Protein AF-A0A844HMM3-F1 (afdb_monomer_lite)

Structure (mmCIF, N/CA/C/O backbone):
data_AF-A0A844HMM3-F1
#
_entry.id   AF-A0A844HMM3-F1
#
loop_
_atom_site.group_PDB
_atom_site.id
_atom_site.type_symbol
_atom_site.label_atom_id
_atom_site.label_alt_id
_atom_site.label_comp_id
_atom_site.label_asym_id
_atom_site.label_entity_id
_atom_site.label_seq_id
_atom_site.pdbx_PDB_ins_code
_atom_site.Cartn_x
_atom_site.Cartn_y
_atom_site.Cartn_z
_atom_site.occupancy
_atom_site.B_iso_or_equiv
_atom_site.auth_seq_id
_atom_site.auth_comp_id
_atom_site.auth_asym_id
_atom_site.auth_atom_id
_atom_site.pdbx_PDB_model_num
ATOM 1 N N . MET A 1 1 ? 34.863 -25.321 -6.365 1.00 40.41 1 MET A N 1
ATOM 2 C CA . MET A 1 1 ? 33.672 -24.917 -5.591 1.00 40.41 1 MET A CA 1
ATOM 3 C C . MET A 1 1 ? 32.630 -26.007 -5.771 1.00 40.41 1 MET A C 1
ATOM 5 O O . MET A 1 1 ? 32.017 -26.092 -6.824 1.00 40.41 1 MET A O 1
ATOM 9 N N . GLN A 1 2 ? 32.571 -26.933 -4.819 1.00 36.78 2 GLN A N 1
ATOM 10 C CA . GLN A 1 2 ? 31.777 -28.158 -4.894 1.00 36.78 2 GLN A CA 1
ATOM 11 C C . GLN A 1 2 ? 30.411 -27.851 -4.278 1.00 36.78 2 GLN A C 1
ATOM 13 O O . GLN A 1 2 ? 30.316 -27.673 -3.069 1.00 36.78 2 GLN A O 1
ATOM 18 N N . MET A 1 3 ? 29.389 -27.660 -5.117 1.00 38.25 3 MET A N 1
ATOM 19 C CA . MET A 1 3 ? 28.044 -27.325 -4.649 1.00 38.25 3 MET A CA 1
ATOM 20 C C . MET A 1 3 ? 27.287 -28.623 -4.358 1.00 38.25 3 MET A C 1
ATOM 22 O O . MET A 1 3 ? 27.077 -29.455 -5.238 1.00 38.25 3 MET A O 1
ATOM 26 N N . GLN A 1 4 ? 26.971 -28.805 -3.082 1.00 40.12 4 GLN A N 1
ATOM 27 C CA . GLN A 1 4 ? 26.364 -29.981 -2.475 1.00 40.12 4 GLN A CA 1
ATOM 28 C C . GLN A 1 4 ? 24.931 -30.166 -3.011 1.00 40.12 4 GLN A C 1
ATOM 30 O O . GLN A 1 4 ? 24.068 -29.318 -2.797 1.00 40.12 4 GLN A O 1
ATOM 35 N N . MET A 1 5 ? 24.686 -31.263 -3.740 1.00 40.59 5 MET A N 1
ATOM 36 C CA . MET A 1 5 ? 23.369 -31.680 -4.251 1.00 40.59 5 MET A CA 1
ATOM 37 C C . MET A 1 5 ? 22.490 -32.264 -3.132 1.00 40.59 5 MET A C 1
ATOM 39 O O . MET A 1 5 ? 22.051 -33.410 -3.203 1.00 40.59 5 MET A O 1
ATOM 43 N N . GLU A 1 6 ? 22.241 -31.506 -2.070 1.00 40.91 6 GLU A N 1
ATOM 44 C CA . GLU A 1 6 ? 21.389 -31.961 -0.972 1.00 40.91 6 GLU A CA 1
ATOM 45 C C . GLU A 1 6 ? 20.011 -31.299 -1.047 1.00 40.91 6 GLU A C 1
ATOM 47 O O . GLU A 1 6 ? 19.822 -30.152 -0.655 1.00 40.91 6 GLU A O 1
ATOM 52 N N . SER A 1 7 ? 19.066 -32.083 -1.584 1.00 43.91 7 SER A N 1
ATOM 53 C CA . SER A 1 7 ? 17.597 -32.008 -1.457 1.00 43.91 7 SER A CA 1
ATOM 54 C C . SER A 1 7 ? 16.872 -32.087 -2.808 1.00 43.91 7 SER A C 1
ATOM 56 O O . SER A 1 7 ? 16.089 -31.222 -3.194 1.00 43.91 7 SER A O 1
ATOM 58 N N . LEU A 1 8 ? 17.111 -33.180 -3.536 1.00 46.88 8 LEU A N 1
ATOM 59 C CA . LEU A 1 8 ? 16.129 -33.730 -4.471 1.00 46.88 8 LEU A CA 1
ATOM 60 C C . LEU A 1 8 ? 15.460 -34.904 -3.757 1.00 46.88 8 LEU A C 1
ATOM 62 O O . LEU A 1 8 ? 15.850 -36.062 -3.895 1.00 46.88 8 LEU A O 1
ATOM 66 N N . GLY A 1 9 ? 14.516 -34.570 -2.882 1.00 40.72 9 GLY A N 1
ATOM 67 C CA . GLY A 1 9 ? 13.758 -35.551 -2.121 1.00 40.72 9 GLY A CA 1
ATOM 68 C C . GLY A 1 9 ? 12.951 -36.480 -3.032 1.00 40.72 9 GLY A C 1
ATOM 69 O O . GLY A 1 9 ? 12.004 -36.050 -3.677 1.00 40.72 9 GLY A O 1
ATOM 70 N N . SER A 1 10 ? 13.319 -37.763 -3.006 1.00 56.56 10 SER A N 1
ATOM 71 C CA . SER A 1 10 ? 12.416 -38.920 -2.916 1.00 56.56 10 SER A CA 1
ATOM 72 C C . SER A 1 10 ? 11.238 -39.005 -3.908 1.00 56.56 10 SER A C 1
ATOM 74 O O . SER A 1 10 ? 10.095 -38.725 -3.552 1.00 56.56 10 SER A O 1
ATOM 76 N N . ALA A 1 11 ? 11.489 -39.579 -5.085 1.00 41.25 11 ALA A N 1
ATOM 77 C CA . ALA A 1 11 ? 10.652 -40.622 -5.699 1.00 41.25 11 ALA A CA 1
ATOM 78 C C . ALA A 1 11 ? 11.438 -41.242 -6.868 1.00 41.25 11 ALA A C 1
ATOM 80 O O . ALA A 1 11 ? 12.219 -40.543 -7.504 1.00 41.25 11 ALA A O 1
ATOM 81 N N . GLY A 1 12 ? 11.276 -42.544 -7.126 1.00 46.78 12 GLY A N 1
ATOM 82 C CA . GLY A 1 12 ? 12.049 -43.340 -8.096 1.00 46.78 12 GLY A CA 1
ATOM 83 C C . GLY A 1 12 ? 11.896 -42.944 -9.573 1.00 46.78 12 GLY A C 1
ATOM 84 O O . GLY A 1 12 ? 11.431 -43.744 -10.380 1.00 46.78 12 GLY A O 1
ATOM 85 N N . GLY A 1 13 ? 12.300 -41.726 -9.928 1.00 53.16 13 GLY A N 1
ATOM 86 C CA . GLY A 1 13 ? 12.485 -41.253 -11.294 1.00 53.16 13 GLY A CA 1
ATOM 87 C C . GLY A 1 13 ? 13.893 -41.580 -11.777 1.00 53.16 13 GLY A C 1
ATOM 88 O O . GLY A 1 13 ? 14.862 -41.482 -11.021 1.00 53.16 13 GLY A O 1
ATOM 89 N N . ARG A 1 14 ? 14.013 -42.008 -13.032 1.00 52.09 14 ARG A N 1
ATOM 90 C CA . ARG A 1 14 ? 15.308 -42.305 -13.640 1.00 52.09 14 ARG A CA 1
ATOM 91 C C . ARG A 1 14 ? 16.190 -41.032 -13.650 1.00 52.09 14 ARG A C 1
ATOM 93 O O . ARG A 1 14 ? 15.651 -39.933 -13.805 1.00 52.09 14 ARG A O 1
ATOM 100 N N . PRO A 1 15 ? 17.519 -41.141 -13.464 1.00 60.53 15 PRO A N 1
ATOM 101 C CA . PRO A 1 15 ? 18.413 -39.984 -13.344 1.00 60.53 15 PRO A CA 1
ATOM 102 C C . PRO A 1 15 ? 18.340 -38.974 -14.500 1.00 60.53 15 PRO A C 1
ATOM 104 O O . PRO A 1 15 ? 18.596 -37.793 -14.268 1.00 60.53 15 PRO A O 1
ATOM 107 N N . GLU A 1 16 ? 17.961 -39.394 -15.715 1.00 60.78 16 GLU A N 1
ATOM 108 C CA . GLU A 1 16 ? 17.777 -38.476 -16.847 1.00 60.78 16 GLU A CA 1
ATOM 109 C C . GLU A 1 16 ? 16.599 -37.529 -16.622 1.00 60.78 16 GLU A C 1
ATOM 111 O O . GLU A 1 16 ? 16.719 -36.343 -16.900 1.00 60.78 16 GLU A O 1
ATOM 116 N N . ALA A 1 17 ? 15.503 -38.009 -16.029 1.00 63.88 17 ALA A N 1
ATOM 117 C CA . ALA A 1 17 ? 14.313 -37.196 -15.797 1.00 63.88 17 ALA A CA 1
ATOM 118 C C . ALA A 1 17 ? 14.569 -36.084 -14.765 1.00 63.88 17 ALA A C 1
ATOM 120 O O . ALA A 1 17 ? 14.057 -34.974 -14.886 1.00 63.88 17 ALA A O 1
ATOM 121 N N . VAL A 1 18 ? 15.400 -36.352 -13.755 1.00 70.38 18 VAL A N 1
ATOM 122 C CA . VAL A 1 18 ? 15.799 -35.351 -12.750 1.00 70.38 18 VAL A CA 1
ATOM 123 C C . VAL A 1 18 ? 16.744 -34.307 -13.356 1.00 70.38 18 VAL A C 1
ATOM 125 O O . VAL A 1 18 ? 16.634 -33.118 -13.050 1.00 70.38 18 VAL A O 1
ATOM 128 N N . PHE A 1 19 ? 17.648 -34.740 -14.237 1.00 68.81 19 PHE A N 1
ATOM 129 C CA . PHE A 1 19 ? 18.569 -33.864 -14.959 1.00 68.81 19 PHE A CA 1
ATOM 130 C C . PHE A 1 19 ? 17.821 -32.956 -15.946 1.00 68.81 19 PHE A C 1
ATOM 132 O O . PHE A 1 19 ? 18.028 -31.745 -15.928 1.00 68.81 19 PHE A O 1
ATOM 139 N N . GLU A 1 20 ? 16.890 -33.503 -16.732 1.00 72.38 20 GLU A N 1
ATOM 140 C CA . GLU A 1 20 ? 16.038 -32.732 -17.646 1.00 72.38 20 GLU A CA 1
ATOM 141 C C . GLU A 1 20 ? 15.192 -31.690 -16.906 1.00 72.38 20 GLU A C 1
ATOM 143 O O . GLU A 1 20 ? 15.140 -30.540 -17.330 1.00 72.38 20 GLU A O 1
ATOM 148 N N . VAL A 1 21 ? 14.585 -32.033 -15.762 1.00 74.25 21 VAL A N 1
ATOM 149 C CA . VAL A 1 21 ? 13.806 -31.075 -14.953 1.00 74.25 21 VAL A CA 1
ATOM 150 C C . VAL A 1 21 ? 14.675 -29.929 -14.426 1.00 74.25 21 VAL A C 1
ATOM 152 O O . VAL A 1 21 ? 14.232 -28.778 -14.409 1.00 74.25 21 VAL A O 1
ATOM 155 N N . PHE A 1 22 ? 15.911 -30.216 -14.006 1.00 72.38 22 PHE A N 1
ATOM 156 C CA . PHE A 1 22 ? 16.845 -29.188 -13.549 1.00 72.38 22 PHE A CA 1
ATOM 157 C C . PHE A 1 22 ? 17.223 -28.221 -14.675 1.00 72.38 22 PHE A C 1
ATOM 159 O O . PHE A 1 22 ? 17.104 -27.011 -14.479 1.00 72.38 22 PHE A O 1
ATOM 166 N N . TRP A 1 23 ? 17.638 -28.735 -15.837 1.00 73.19 23 TRP A N 1
ATOM 167 C CA . TRP A 1 23 ? 18.021 -27.894 -16.976 1.00 73.19 23 TRP A CA 1
ATOM 168 C C . TRP A 1 23 ? 16.847 -27.117 -17.523 1.00 73.19 23 TRP A C 1
ATOM 170 O O . TRP A 1 23 ? 16.965 -25.919 -17.714 1.00 73.19 23 TRP A O 1
ATOM 180 N N . ASN A 1 24 ? 15.679 -27.744 -17.624 1.00 71.62 24 ASN A N 1
ATOM 181 C CA . ASN A 1 24 ? 14.470 -27.058 -18.038 1.00 71.62 24 ASN A CA 1
ATOM 182 C C . ASN A 1 24 ? 14.159 -25.877 -17.096 1.00 71.62 24 ASN A C 1
ATOM 184 O O . ASN A 1 24 ? 13.939 -24.758 -17.548 1.00 71.62 24 ASN A O 1
ATOM 188 N N . ARG A 1 25 ? 14.252 -26.065 -15.771 1.00 65.69 25 ARG A N 1
ATOM 189 C CA . ARG A 1 25 ? 14.120 -24.963 -14.799 1.00 65.69 25 ARG A CA 1
ATOM 190 C C . ARG A 1 25 ? 15.222 -23.908 -14.952 1.00 65.69 25 ARG A C 1
ATOM 192 O O . ARG A 1 25 ? 14.955 -22.724 -14.761 1.00 65.69 25 ARG A O 1
ATOM 199 N N . PHE A 1 26 ? 16.459 -24.329 -15.202 1.00 70.00 26 PHE A N 1
ATOM 200 C CA . PHE A 1 26 ? 17.609 -23.443 -15.370 1.00 70.00 26 PHE A CA 1
ATOM 201 C C . PHE A 1 26 ? 17.461 -22.570 -16.622 1.00 70.00 26 PHE A C 1
ATOM 203 O O . PHE A 1 26 ? 17.545 -21.351 -16.507 1.00 70.00 26 PHE A O 1
ATOM 210 N N . ASP A 1 27 ? 17.135 -23.176 -17.760 1.00 78.25 27 ASP A N 1
ATOM 211 C CA . ASP A 1 27 ? 16.883 -22.515 -19.039 1.00 78.25 27 ASP A CA 1
ATOM 212 C C . ASP A 1 27 ? 15.706 -21.547 -18.914 1.00 78.25 27 ASP A C 1
ATOM 214 O O . ASP A 1 27 ? 15.843 -20.371 -19.236 1.00 78.25 27 ASP A O 1
ATOM 218 N N . HIS A 1 28 ? 14.599 -21.973 -18.294 1.00 75.81 28 HIS A N 1
ATOM 219 C CA . HIS A 1 28 ? 13.469 -21.085 -18.005 1.00 75.81 28 HIS A CA 1
ATOM 220 C C . HIS A 1 28 ? 13.866 -19.887 -17.133 1.00 75.81 28 HIS A C 1
ATOM 222 O O . HIS A 1 28 ? 13.344 -18.787 -17.314 1.00 75.81 28 HIS A O 1
ATOM 228 N N . ASN A 1 29 ? 14.761 -20.069 -16.158 1.00 76.44 29 ASN A N 1
ATOM 229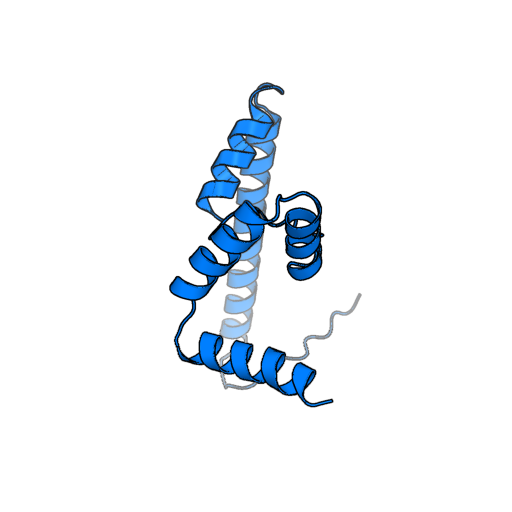 C CA . ASN A 1 29 ? 15.241 -18.959 -15.335 1.00 76.44 29 ASN A CA 1
ATOM 230 C C . ASN A 1 29 ? 16.166 -18.024 -16.124 1.00 76.44 29 ASN A C 1
ATOM 232 O O . ASN A 1 29 ? 16.088 -16.811 -15.936 1.00 76.44 29 ASN A O 1
ATOM 236 N N . LEU A 1 30 ? 16.999 -18.567 -17.014 1.00 81.25 30 LEU A N 1
ATOM 237 C CA . LEU A 1 30 ? 17.887 -17.790 -17.874 1.00 81.25 30 LEU A CA 1
ATOM 238 C C . LEU A 1 30 ? 17.096 -16.974 -18.906 1.00 81.25 30 LEU A C 1
ATOM 240 O O . LEU A 1 30 ? 17.355 -15.785 -19.076 1.00 81.25 30 LEU A O 1
ATOM 244 N N . GLU A 1 31 ? 16.084 -17.573 -19.532 1.00 84.50 31 GLU A N 1
ATOM 245 C CA . GLU A 1 31 ? 15.159 -16.891 -20.444 1.00 84.50 31 GLU A CA 1
ATOM 246 C C . GLU A 1 31 ? 14.394 -15.771 -19.731 1.00 84.50 31 GLU A C 1
ATOM 248 O O . GLU A 1 31 ? 14.315 -14.650 -20.233 1.00 84.50 31 GLU A O 1
ATOM 253 N N . ARG A 1 32 ? 13.889 -16.029 -18.515 1.00 78.44 32 ARG A N 1
ATOM 254 C CA . ARG A 1 32 ? 13.226 -15.002 -17.691 1.00 78.44 32 ARG A CA 1
ATOM 255 C C . ARG A 1 32 ? 14.161 -13.855 -17.335 1.00 78.44 32 ARG A C 1
ATOM 257 O O . ARG A 1 32 ? 13.742 -12.701 -17.368 1.00 78.44 32 ARG A O 1
ATOM 264 N N . GLN A 1 33 ? 15.411 -14.161 -16.995 1.00 81.81 33 GLN A N 1
ATOM 265 C CA . GLN A 1 33 ? 16.413 -13.141 -16.710 1.00 81.81 33 GLN A CA 1
ATOM 266 C C . GLN A 1 33 ? 16.719 -12.310 -17.958 1.00 81.81 33 GLN A C 1
ATOM 268 O O . GLN A 1 33 ? 16.719 -11.086 -17.876 1.00 81.81 33 GLN A O 1
ATOM 273 N N . SER A 1 34 ? 16.924 -12.954 -19.109 1.00 86.38 34 SER A N 1
ATOM 274 C CA . SER A 1 34 ? 17.160 -12.270 -20.384 1.00 86.38 34 SER A CA 1
ATOM 275 C C . SER A 1 34 ? 15.996 -11.346 -20.752 1.00 86.38 34 SER A C 1
ATOM 277 O O . SER A 1 34 ? 16.224 -10.188 -21.101 1.00 86.38 34 SER A O 1
ATOM 279 N 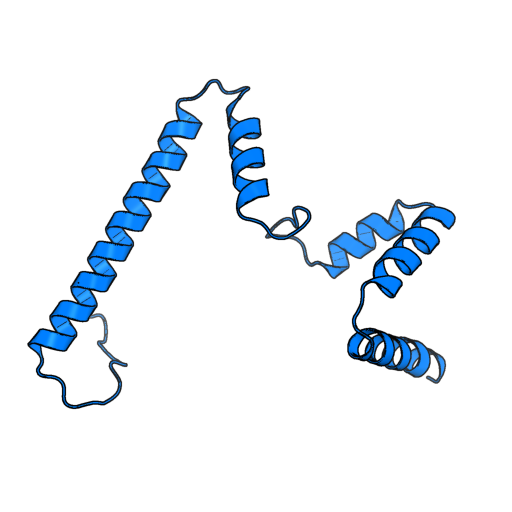N . ALA A 1 35 ? 14.755 -11.807 -20.588 1.00 85.75 35 ALA A N 1
ATOM 280 C CA . ALA A 1 35 ? 13.569 -10.992 -20.826 1.00 85.75 35 ALA A CA 1
ATOM 281 C C . ALA A 1 35 ? 13.482 -9.789 -19.867 1.00 85.75 35 ALA A C 1
ATOM 283 O O . ALA A 1 35 ? 13.185 -8.677 -20.299 1.00 85.75 35 ALA A O 1
ATOM 284 N N . ALA A 1 36 ? 13.779 -9.981 -18.578 1.00 83.50 36 ALA A N 1
ATOM 285 C CA . ALA A 1 36 ? 13.798 -8.889 -17.604 1.00 83.50 36 ALA A CA 1
ATOM 286 C C . ALA A 1 36 ? 14.886 -7.848 -17.923 1.00 83.50 36 ALA A C 1
ATOM 288 O O . ALA A 1 36 ? 14.625 -6.647 -17.858 1.00 83.50 36 ALA A O 1
ATOM 289 N N . SER A 1 37 ? 16.082 -8.296 -18.315 1.00 85.19 37 SER A N 1
ATOM 290 C CA . SER A 1 37 ? 17.166 -7.418 -18.766 1.00 85.19 37 SER A CA 1
ATOM 291 C C . SER A 1 37 ? 16.768 -6.605 -19.996 1.00 85.19 37 SER A C 1
ATOM 293 O O . SER A 1 37 ? 16.985 -5.398 -20.003 1.00 85.19 37 SER A O 1
ATOM 295 N N . ALA A 1 38 ? 16.104 -7.220 -20.978 1.00 91.88 38 ALA A N 1
ATOM 296 C CA . ALA A 1 38 ? 15.636 -6.520 -22.173 1.00 91.88 38 ALA A CA 1
ATOM 297 C C . ALA A 1 38 ? 14.623 -5.404 -21.850 1.00 91.88 38 ALA A C 1
ATOM 299 O O . ALA A 1 38 ? 14.672 -4.334 -22.452 1.00 91.88 38 ALA A O 1
ATOM 300 N N . VAL A 1 39 ? 13.732 -5.613 -20.871 1.00 89.56 39 VAL A N 1
ATOM 301 C CA . VAL A 1 39 ? 12.808 -4.562 -20.402 1.00 89.56 39 VAL A CA 1
ATOM 302 C C . VAL A 1 39 ? 13.573 -3.395 -19.775 1.00 89.56 39 VAL A C 1
ATOM 304 O O . VAL A 1 39 ? 13.266 -2.240 -20.060 1.00 89.56 39 VAL A O 1
ATOM 307 N N . ILE A 1 40 ? 14.581 -3.677 -18.944 1.00 88.31 40 ILE A N 1
ATOM 308 C CA . ILE A 1 40 ? 15.410 -2.637 -18.317 1.00 88.31 40 ILE A CA 1
ATOM 309 C C . ILE A 1 40 ? 16.175 -1.846 -19.381 1.00 88.31 40 ILE A C 1
ATOM 311 O O . ILE A 1 40 ? 16.174 -0.618 -19.346 1.00 88.31 40 ILE A O 1
ATOM 315 N N . GLU A 1 41 ? 16.801 -2.534 -20.335 1.00 93.56 41 GLU A N 1
ATOM 316 C CA . GLU A 1 41 ? 17.537 -1.907 -21.436 1.00 93.56 41 GLU A CA 1
ATOM 317 C C . GLU A 1 41 ? 16.626 -1.010 -22.277 1.00 93.56 41 GLU A C 1
ATOM 319 O O . GLU A 1 41 ? 16.966 0.148 -22.509 1.00 93.56 41 GLU A O 1
ATOM 324 N N . ALA A 1 42 ? 15.434 -1.490 -22.642 1.00 92.56 42 ALA A N 1
ATOM 325 C CA . ALA A 1 42 ? 14.458 -0.703 -23.390 1.00 92.56 42 ALA A CA 1
ATOM 326 C C . ALA A 1 42 ? 14.024 0.568 -22.637 1.00 92.56 42 ALA A C 1
ATOM 328 O O . ALA A 1 42 ? 13.916 1.638 -23.233 1.00 92.56 42 ALA A O 1
ATOM 329 N N . VAL A 1 43 ? 13.815 0.486 -21.318 1.00 93.19 43 VAL A N 1
ATOM 330 C CA . VAL A 1 43 ? 13.487 1.664 -20.496 1.00 93.19 43 VAL A CA 1
ATOM 331 C C . VAL A 1 43 ? 14.662 2.643 -20.431 1.00 93.19 43 VAL A C 1
ATOM 333 O O . VAL A 1 43 ? 14.455 3.853 -20.482 1.00 93.19 43 VAL A O 1
ATOM 336 N N . LEU A 1 44 ? 15.897 2.150 -20.320 1.00 91.31 44 LEU A N 1
ATOM 337 C CA . LEU A 1 44 ? 17.089 3.000 -20.266 1.00 91.31 44 LEU A CA 1
ATOM 338 C C . LEU A 1 44 ? 17.410 3.675 -21.607 1.00 91.31 44 LEU A C 1
ATOM 340 O O . LEU A 1 44 ? 18.031 4.738 -21.592 1.00 91.31 44 LEU A O 1
ATOM 344 N N . ASP A 1 45 ? 16.977 3.101 -22.729 1.00 95.31 45 ASP A N 1
ATOM 345 C CA . ASP A 1 45 ? 17.1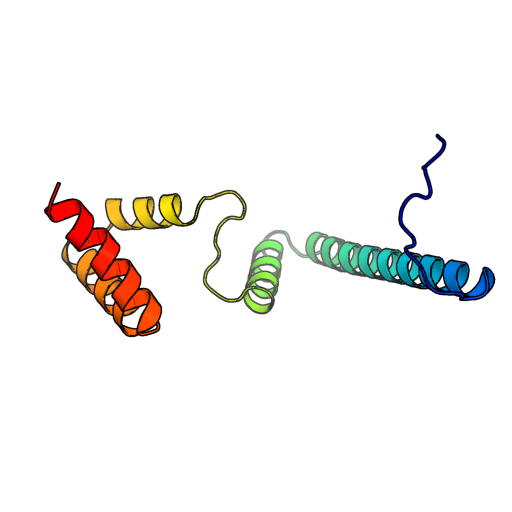13 3.687 -24.070 1.00 95.31 45 ASP A CA 1
ATOM 346 C C . ASP A 1 45 ? 16.097 4.816 -24.342 1.00 95.31 45 ASP A C 1
ATOM 348 O O . ASP A 1 45 ? 16.334 5.690 -25.173 1.00 95.31 45 ASP A O 1
ATOM 352 N N . CYS A 1 46 ? 14.989 4.866 -23.593 1.00 93.81 46 CYS A N 1
ATOM 353 C CA . CYS A 1 46 ? 14.004 5.946 -23.697 1.00 93.81 46 CYS A CA 1
ATOM 354 C C . CYS A 1 46 ? 14.574 7.308 -23.250 1.00 93.81 46 CYS A C 1
ATOM 356 O O . CYS A 1 46 ? 15.570 7.383 -22.512 1.00 93.81 46 CYS A O 1
ATOM 358 N N . ASP A 1 47 ? 13.898 8.399 -23.637 1.00 94.56 47 ASP A N 1
ATOM 359 C CA . ASP A 1 47 ? 14.220 9.747 -23.155 1.00 94.56 47 ASP A CA 1
ATOM 360 C C . ASP A 1 47 ? 14.202 9.782 -21.613 1.00 94.56 47 ASP A C 1
ATOM 362 O O . ASP A 1 47 ? 13.285 9.215 -21.011 1.00 94.56 47 ASP A O 1
ATOM 366 N N . PRO A 1 48 ? 15.190 10.415 -20.944 1.00 89.81 48 PRO A N 1
ATOM 367 C CA . PRO A 1 48 ? 15.250 10.491 -19.485 1.00 89.81 48 PRO A CA 1
ATOM 368 C C . PRO A 1 48 ? 13.961 10.963 -18.803 1.00 89.81 48 PRO A C 1
ATOM 370 O O . PRO A 1 48 ? 13.679 10.504 -17.695 1.00 89.81 48 PRO A O 1
ATOM 373 N N . VAL A 1 49 ? 13.191 11.850 -19.441 1.00 89.38 49 VAL A N 1
ATOM 374 C CA . VAL A 1 49 ? 11.916 12.356 -18.911 1.00 89.38 49 VAL A CA 1
ATOM 375 C C . VAL A 1 49 ? 10.843 11.262 -18.893 1.00 89.38 49 VAL A C 1
ATOM 377 O O . VAL A 1 49 ? 10.039 11.213 -17.964 1.00 89.38 49 VAL A O 1
ATOM 380 N N . ASP A 1 50 ? 10.870 10.342 -19.856 1.00 88.56 50 ASP A N 1
ATOM 381 C CA . ASP A 1 50 ? 9.840 9.314 -20.035 1.00 88.56 50 ASP A CA 1
ATOM 382 C C . ASP A 1 50 ? 10.092 8.047 -19.197 1.00 88.56 50 ASP A C 1
ATOM 384 O O . ASP A 1 50 ? 9.161 7.302 -18.883 1.00 88.56 50 ASP A O 1
ATOM 388 N N . ARG A 1 51 ? 11.343 7.790 -18.781 1.00 90.69 51 ARG A N 1
ATOM 389 C CA . ARG A 1 51 ? 11.726 6.540 -18.084 1.00 90.69 51 ARG A CA 1
ATOM 390 C C . ARG A 1 51 ? 10.930 6.302 -16.808 1.00 90.69 51 ARG A C 1
ATOM 392 O O . ARG A 1 51 ? 10.497 5.181 -16.548 1.00 90.69 51 ARG A O 1
ATOM 399 N N . VAL A 1 52 ? 10.758 7.352 -16.003 1.00 84.75 52 VAL A N 1
ATOM 400 C CA . VAL A 1 52 ? 10.033 7.268 -14.727 1.00 84.75 52 VAL A CA 1
ATOM 401 C C . VAL A 1 52 ? 8.566 6.935 -14.981 1.00 84.75 52 VAL A C 1
ATOM 403 O O . VAL A 1 52 ? 8.041 6.027 -14.346 1.00 84.75 52 VAL A O 1
ATOM 406 N N . LEU A 1 53 ? 7.945 7.573 -15.977 1.00 84.12 53 LEU A N 1
ATOM 407 C CA . LEU A 1 53 ? 6.547 7.341 -16.336 1.00 84.12 53 LEU A CA 1
ATOM 408 C C . LEU A 1 53 ? 6.297 5.891 -16.783 1.00 84.12 53 LEU A C 1
ATOM 410 O O . LEU A 1 53 ? 5.302 5.274 -16.392 1.00 84.12 53 LEU A O 1
ATOM 414 N N . PHE A 1 54 ? 7.208 5.314 -17.572 1.00 84.00 54 PHE A N 1
ATOM 415 C CA . PHE A 1 54 ? 7.105 3.912 -17.983 1.00 84.00 54 PHE A CA 1
ATOM 416 C C . PHE A 1 54 ? 7.273 2.947 -16.811 1.00 84.00 54 PHE A C 1
ATOM 418 O O . PHE A 1 54 ? 6.511 1.986 -16.698 1.00 84.00 54 PHE A O 1
ATOM 425 N N . LEU A 1 55 ? 8.225 3.209 -15.913 1.00 85.44 55 LEU A N 1
ATOM 426 C CA . LEU A 1 55 ? 8.427 2.380 -14.725 1.00 85.44 55 LEU A CA 1
ATOM 427 C C . LEU A 1 55 ? 7.241 2.456 -13.758 1.00 85.44 55 LEU A C 1
ATOM 429 O O . LEU A 1 55 ? 6.838 1.418 -13.241 1.00 85.44 55 LEU A O 1
ATOM 433 N N . GLU A 1 56 ? 6.652 3.635 -13.554 1.00 82.56 56 GLU A N 1
ATOM 434 C CA . GLU A 1 56 ? 5.435 3.811 -12.749 1.00 82.56 56 GLU A CA 1
ATOM 435 C C . GLU A 1 56 ? 4.248 3.059 -13.360 1.00 82.56 56 GLU A C 1
ATOM 437 O O . GLU A 1 56 ? 3.573 2.304 -12.665 1.00 82.56 56 GLU A O 1
ATOM 442 N N . THR A 1 57 ? 4.064 3.151 -14.680 1.00 82.75 57 THR A N 1
ATOM 443 C CA . THR A 1 57 ? 2.997 2.422 -15.383 1.00 82.75 57 THR A CA 1
ATOM 444 C C . THR A 1 57 ? 3.161 0.907 -15.244 1.00 82.75 57 THR A C 1
ATOM 446 O O . THR A 1 57 ? 2.194 0.199 -14.971 1.00 82.75 57 THR A O 1
ATOM 449 N N . ILE A 1 58 ? 4.381 0.383 -15.409 1.00 83.88 58 ILE A N 1
ATOM 450 C CA . ILE A 1 58 ? 4.661 -1.049 -15.220 1.00 83.88 58 ILE A CA 1
ATOM 451 C C . ILE A 1 58 ? 4.405 -1.450 -13.763 1.00 83.88 58 ILE A C 1
ATOM 453 O O . ILE A 1 58 ? 3.803 -2.495 -13.513 1.00 83.88 58 ILE A O 1
ATOM 457 N N . LEU A 1 59 ? 4.827 -0.617 -12.809 1.00 79.06 59 LEU A N 1
ATOM 458 C CA . LEU A 1 59 ? 4.639 -0.847 -11.380 1.00 79.06 59 LEU A CA 1
ATOM 459 C C . LEU A 1 59 ? 3.153 -0.937 -11.006 1.00 79.06 59 LEU A C 1
ATOM 461 O O . LEU A 1 59 ? 2.776 -1.855 -10.274 1.00 79.06 59 LEU A O 1
ATOM 465 N N . ASP A 1 60 ? 2.322 -0.049 -11.553 1.00 75.75 60 ASP A N 1
ATOM 466 C CA . ASP A 1 60 ? 0.870 -0.025 -11.345 1.00 75.75 60 ASP A CA 1
ATOM 467 C C . ASP A 1 60 ? 0.178 -1.297 -11.856 1.00 75.75 60 ASP A C 1
ATOM 469 O O . ASP A 1 60 ? -0.813 -1.741 -11.278 1.00 75.75 60 ASP A O 1
ATOM 473 N N . GLN A 1 61 ? 0.692 -1.915 -12.925 1.00 75.56 61 GLN A N 1
ATOM 474 C CA . GLN A 1 61 ? 0.110 -3.141 -13.489 1.00 75.56 61 GLN A CA 1
ATOM 475 C C . GLN A 1 61 ? 0.475 -4.405 -12.701 1.00 75.56 61 GLN A C 1
ATOM 477 O O . GLN A 1 61 ? -0.287 -5.373 -12.702 1.00 75.56 61 GLN A O 1
ATOM 482 N N . ILE A 1 62 ? 1.641 -4.430 -12.048 1.00 75.31 62 ILE A N 1
ATOM 483 C CA . ILE A 1 62 ? 2.141 -5.628 -11.352 1.00 75.31 62 ILE A CA 1
ATOM 484 C C . ILE A 1 62 ? 1.895 -5.602 -9.841 1.00 75.31 62 ILE A C 1
ATOM 486 O O . ILE A 1 62 ? 2.018 -6.642 -9.188 1.00 75.31 62 ILE A O 1
ATOM 490 N N . ARG A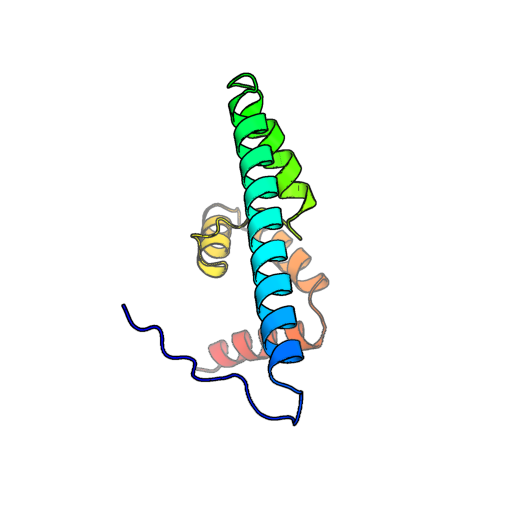 1 63 ? 1.560 -4.444 -9.260 1.00 66.19 63 ARG A N 1
ATOM 491 C CA . ARG A 1 63 ? 1.262 -4.323 -7.828 1.00 66.19 63 ARG A CA 1
ATOM 492 C C . ARG A 1 63 ? -0.236 -4.327 -7.554 1.00 66.19 63 ARG A C 1
ATOM 494 O O . ARG A 1 63 ? -1.000 -3.538 -8.092 1.00 66.19 63 ARG A O 1
ATOM 501 N N . ALA A 1 64 ? -0.648 -5.172 -6.611 1.00 60.41 64 ALA A N 1
ATOM 502 C CA . ALA A 1 64 ? -1.956 -5.054 -5.985 1.00 60.41 64 ALA A CA 1
ATOM 503 C C . ALA A 1 64 ? -1.896 -3.990 -4.874 1.00 60.41 64 ALA A C 1
ATOM 505 O O . ALA A 1 64 ? -1.425 -4.270 -3.772 1.00 60.41 64 ALA A O 1
ATOM 506 N N . GLY A 1 65 ? -2.385 -2.782 -5.160 1.00 64.56 65 GLY A N 1
ATOM 507 C CA . GLY A 1 65 ? -2.521 -1.699 -4.179 1.00 64.56 65 GLY A CA 1
ATOM 508 C C . GLY A 1 65 ? -1.507 -0.562 -4.335 1.00 64.56 65 GLY A C 1
ATOM 509 O O . GLY A 1 65 ? -0.681 -0.561 -5.241 1.00 64.56 65 GLY A O 1
ATOM 510 N N . TRP A 1 66 ? -1.612 0.433 -3.449 1.00 60.12 66 TRP A N 1
ATOM 511 C CA . TRP A 1 66 ? -0.776 1.639 -3.466 1.00 60.12 66 TRP A CA 1
ATOM 512 C C . TRP A 1 66 ? 0.705 1.285 -3.252 1.00 60.12 66 TRP A C 1
ATOM 514 O O . TRP A 1 66 ? 0.986 0.353 -2.491 1.00 60.12 66 TRP A O 1
ATOM 524 N N . PRO A 1 67 ? 1.662 1.994 -3.880 1.00 58.38 67 PRO A N 1
ATOM 525 C CA . PRO A 1 67 ? 3.078 1.699 -3.716 1.00 58.38 67 PRO A CA 1
ATOM 526 C C . PRO A 1 67 ? 3.513 1.807 -2.252 1.00 58.38 67 PRO A C 1
ATOM 528 O O . PRO A 1 67 ? 3.732 2.901 -1.749 1.00 58.38 67 PRO A O 1
ATOM 531 N N . SER A 1 68 ? 3.722 0.663 -1.598 1.00 58.12 68 SER A N 1
ATOM 532 C CA . SER A 1 68 ? 4.607 0.598 -0.440 1.00 58.12 68 SER A CA 1
ATOM 533 C C . SER A 1 68 ? 6.046 0.626 -0.950 1.00 58.12 68 SER A C 1
ATOM 535 O O . SER A 1 68 ? 6.425 -0.085 -1.898 1.00 58.12 68 SER A O 1
ATOM 537 N N . SER A 1 69 ? 6.878 1.480 -0.364 1.00 57.97 69 SER A N 1
ATOM 538 C CA . SER A 1 69 ? 8.319 1.353 -0.565 1.00 57.97 69 SER A CA 1
ATOM 539 C C . SER A 1 69 ? 8.742 -0.011 -0.026 1.00 57.97 69 SER A C 1
ATOM 541 O O . SER A 1 69 ? 8.407 -0.359 1.103 1.00 57.97 69 SER A O 1
ATOM 543 N N . TYR A 1 70 ? 9.497 -0.790 -0.807 1.00 57.50 70 TYR A N 1
ATOM 544 C CA . TYR A 1 70 ? 9.971 -2.116 -0.378 1.00 57.50 70 TYR A CA 1
ATOM 545 C C . TYR A 1 70 ? 10.836 -2.046 0.900 1.00 57.50 70 TYR A C 1
ATOM 547 O O . TYR A 1 70 ? 11.048 -3.052 1.569 1.00 57.50 70 TYR A O 1
ATOM 555 N N . ASN A 1 71 ? 11.316 -0.845 1.240 1.00 59.91 71 ASN A N 1
ATOM 556 C CA . ASN A 1 71 ? 12.194 -0.567 2.371 1.00 59.91 71 ASN A CA 1
ATOM 557 C C . ASN A 1 71 ? 11.471 0.036 3.591 1.00 59.91 71 ASN A C 1
ATOM 559 O O . ASN A 1 71 ? 12.151 0.430 4.537 1.00 59.91 71 ASN A O 1
ATOM 563 N N . ILE A 1 72 ? 10.138 0.171 3.578 1.00 65.31 72 ILE A N 1
ATOM 564 C CA . ILE A 1 72 ? 9.381 0.778 4.684 1.00 65.31 72 ILE A CA 1
ATOM 565 C C . ILE A 1 72 ? 8.413 -0.250 5.275 1.00 65.31 72 ILE A C 1
ATOM 567 O O . ILE A 1 72 ? 7.663 -0.911 4.560 1.00 65.31 72 ILE A O 1
ATOM 571 N N . ASP A 1 73 ? 8.440 -0.382 6.601 1.00 81.88 73 ASP A N 1
ATOM 572 C CA . ASP A 1 73 ? 7.470 -1.183 7.341 1.00 81.88 73 ASP A CA 1
ATOM 573 C C . ASP A 1 73 ? 6.061 -0.571 7.223 1.00 81.88 73 ASP A C 1
ATOM 575 O O . ASP A 1 73 ? 5.878 0.636 7.387 1.00 81.88 73 ASP A O 1
ATOM 579 N N . LEU A 1 74 ? 5.048 -1.405 6.964 1.00 80.38 74 LEU A N 1
ATOM 580 C CA . LEU A 1 74 ? 3.670 -0.949 6.736 1.00 80.38 74 LEU A CA 1
ATOM 581 C C . LEU A 1 74 ? 3.097 -0.156 7.922 1.00 80.38 74 LEU A C 1
ATOM 583 O O . LEU A 1 74 ? 2.307 0.767 7.718 1.00 80.38 74 LEU A O 1
ATOM 587 N N . ILE A 1 75 ? 3.478 -0.490 9.162 1.00 83.69 75 ILE A N 1
ATOM 588 C CA . ILE A 1 75 ? 3.045 0.266 10.343 1.00 83.69 75 ILE A CA 1
ATOM 589 C C . ILE A 1 75 ? 3.771 1.605 10.400 1.00 83.69 75 ILE A C 1
ATOM 591 O O . ILE A 1 75 ? 3.139 2.615 10.700 1.00 83.69 75 ILE A O 1
ATOM 595 N N . GLN A 1 76 ? 5.063 1.640 10.076 1.00 85.31 76 GLN A N 1
ATOM 596 C CA . GLN A 1 76 ? 5.829 2.884 10.031 1.00 85.31 76 GLN A CA 1
ATOM 597 C C . GLN A 1 76 ? 5.282 3.868 8.987 1.00 85.31 76 GLN A C 1
ATOM 599 O O . GLN A 1 76 ? 5.136 5.055 9.282 1.00 85.31 76 GLN A O 1
ATOM 604 N N . GLU A 1 77 ? 4.913 3.382 7.802 1.00 85.69 77 GLU A N 1
ATOM 605 C CA . GLU A 1 77 ? 4.258 4.195 6.774 1.00 85.69 77 GLU A CA 1
ATOM 606 C C . GLU A 1 77 ? 2.880 4.693 7.237 1.00 85.69 77 GLU A C 1
ATOM 608 O O . GLU A 1 77 ? 2.587 5.887 7.157 1.00 85.69 77 GLU A O 1
ATOM 613 N N . ALA A 1 78 ? 2.048 3.811 7.802 1.00 89.25 78 ALA A N 1
ATOM 614 C CA . ALA A 1 78 ? 0.746 4.198 8.345 1.00 89.25 78 ALA A CA 1
ATOM 615 C C . ALA A 1 78 ? 0.865 5.241 9.473 1.00 89.25 78 ALA A C 1
ATOM 617 O O . ALA A 1 78 ? 0.043 6.157 9.555 1.00 89.25 78 ALA A O 1
ATOM 618 N N . SER A 1 79 ? 1.891 5.128 10.322 1.00 89.69 79 SER A N 1
ATOM 619 C CA . SER A 1 79 ? 2.205 6.107 11.365 1.00 89.69 79 SER A CA 1
ATOM 620 C C . SER A 1 79 ? 2.577 7.464 10.779 1.00 89.69 79 SER A C 1
ATOM 622 O O . SER A 1 79 ? 2.002 8.463 11.200 1.00 89.69 79 SER A O 1
ATOM 624 N N . TYR A 1 80 ? 3.448 7.507 9.766 1.00 89.94 80 TYR A N 1
ATOM 625 C CA . TYR A 1 80 ? 3.810 8.755 9.090 1.00 89.94 80 TYR A CA 1
ATOM 626 C C . TYR A 1 80 ? 2.573 9.488 8.553 1.00 89.94 80 TYR A C 1
ATOM 628 O O . TYR A 1 80 ? 2.367 10.669 8.841 1.00 89.94 80 TYR A O 1
ATOM 636 N N . TRP A 1 81 ? 1.698 8.771 7.839 1.00 89.69 81 TRP A N 1
ATOM 637 C CA . TRP A 1 81 ? 0.456 9.349 7.326 1.00 89.69 81 TRP A CA 1
ATOM 638 C C . TRP A 1 81 ? -0.474 9.814 8.449 1.00 89.69 81 TRP A C 1
ATOM 640 O O . TRP A 1 81 ? -1.093 10.875 8.342 1.00 89.69 81 TRP A O 1
ATOM 650 N N . ALA A 1 82 ? -0.567 9.060 9.547 1.00 93.88 82 ALA A N 1
ATOM 651 C CA . ALA A 1 82 ? -1.366 9.449 10.702 1.00 93.88 82 ALA A CA 1
ATOM 652 C C . ALA A 1 82 ? -0.840 10.727 11.378 1.00 93.88 82 ALA A C 1
ATOM 654 O O . ALA A 1 82 ? -1.661 11.544 11.808 1.00 93.88 82 ALA A O 1
ATOM 655 N N . ASP A 1 83 ? 0.478 10.920 11.443 1.00 95.88 83 ASP A N 1
ATOM 656 C CA . ASP A 1 83 ? 1.119 12.075 12.081 1.00 95.88 83 ASP A CA 1
ATOM 657 C C . ASP A 1 83 ? 0.856 13.377 11.318 1.00 95.88 83 ASP A C 1
ATOM 659 O O . ASP A 1 83 ? 0.531 14.396 11.931 1.00 95.88 83 ASP A O 1
ATOM 663 N N . ILE A 1 84 ? 0.922 13.340 9.983 1.00 95.44 84 ILE A N 1
ATOM 664 C CA . ILE A 1 84 ? 0.716 14.534 9.145 1.00 95.44 84 ILE A CA 1
ATOM 665 C C . ILE A 1 84 ? -0.761 14.835 8.847 1.00 95.44 84 ILE A C 1
ATOM 667 O O . ILE A 1 84 ? -1.090 15.932 8.401 1.00 95.44 84 ILE A O 1
ATOM 671 N N . SER A 1 85 ? -1.663 13.884 9.101 1.00 96.19 85 SER A N 1
ATOM 672 C CA . SER A 1 85 ? -3.100 14.059 8.867 1.00 96.19 85 SER A CA 1
ATOM 673 C C . SER A 1 85 ? -3.769 14.935 9.930 1.00 96.19 85 SER A C 1
ATOM 675 O O . SER A 1 85 ? -3.426 14.928 11.116 1.00 96.19 85 SER A O 1
ATOM 677 N N . THR A 1 86 ? -4.838 15.627 9.556 1.00 97.56 86 THR A N 1
ATOM 678 C CA . THR A 1 86 ? -5.757 16.252 10.507 1.00 97.56 86 THR A CA 1
ATOM 679 C C . THR A 1 86 ? -6.544 15.198 11.292 1.00 97.56 86 THR A C 1
ATOM 681 O O . THR A 1 86 ? -6.655 14.021 10.937 1.00 97.56 86 THR A O 1
ATOM 684 N N . ARG A 1 87 ? -7.179 15.626 12.389 1.00 97.25 87 ARG A N 1
ATOM 685 C CA . ARG A 1 87 ? -8.050 14.743 13.179 1.00 97.25 87 ARG A CA 1
ATOM 686 C C . ARG A 1 87 ? -9.241 14.208 12.374 1.00 97.25 87 ARG A C 1
ATOM 688 O O . ARG A 1 87 ? -9.690 13.097 12.651 1.00 97.25 87 ARG A O 1
ATOM 695 N N . GLN A 1 88 ? -9.787 14.997 11.449 1.00 96.50 88 GLN A N 1
ATOM 696 C CA . GLN A 1 88 ? -10.941 14.588 10.643 1.00 96.50 88 GLN A CA 1
ATOM 697 C C . GLN A 1 88 ? -10.536 13.535 9.609 1.00 96.50 88 GLN A C 1
ATOM 699 O O . GLN A 1 88 ? -11.195 12.501 9.523 1.00 96.50 88 GLN A O 1
ATOM 704 N N . GLU A 1 89 ? -9.407 13.735 8.929 1.00 96.38 89 GLU A N 1
ATOM 705 C CA . GLU A 1 89 ? -8.846 12.766 7.979 1.00 96.38 89 GLU A CA 1
ATOM 706 C C . GLU A 1 89 ? -8.543 11.431 8.652 1.00 96.38 89 GLU A C 1
ATOM 708 O O . GLU A 1 89 ? -9.015 10.398 8.189 1.00 96.38 89 GLU A O 1
ATOM 713 N N . ARG A 1 90 ? -7.890 11.432 9.824 1.00 97.56 90 ARG A N 1
ATOM 714 C CA . ARG A 1 90 ? -7.643 10.187 10.577 1.00 97.56 90 ARG A CA 1
ATOM 715 C C . ARG A 1 90 ? -8.922 9.400 10.866 1.00 97.56 90 ARG A C 1
ATOM 717 O O . ARG A 1 90 ? -8.924 8.175 10.776 1.00 97.56 90 ARG A O 1
ATOM 724 N N . LYS A 1 91 ? -10.018 10.083 11.217 1.00 96.44 91 LYS A N 1
ATOM 725 C CA . LYS A 1 91 ? -11.315 9.426 11.445 1.00 96.44 91 LYS A CA 1
ATOM 726 C C . LYS A 1 91 ? -11.900 8.863 10.151 1.00 96.44 91 LYS A C 1
ATOM 728 O O . LYS A 1 91 ? -12.426 7.754 10.172 1.00 96.44 91 LYS A O 1
ATOM 733 N N . ALA A 1 92 ? -11.807 9.610 9.053 1.00 97.12 92 ALA A N 1
ATOM 734 C CA . ALA A 1 92 ? -12.280 9.168 7.747 1.00 97.12 92 ALA A CA 1
ATOM 735 C C . ALA A 1 92 ? -11.498 7.942 7.254 1.00 97.12 92 ALA A C 1
ATOM 737 O O . ALA A 1 92 ? -12.110 6.953 6.856 1.00 97.12 92 ALA A O 1
ATOM 738 N N . TYR A 1 93 ? -10.168 7.964 7.365 1.00 94.56 93 TYR A N 1
ATOM 739 C CA . TYR A 1 93 ? -9.303 6.838 7.014 1.00 94.56 93 TYR A CA 1
ATOM 740 C C . TYR A 1 93 ? -9.602 5.611 7.867 1.00 94.56 93 TYR A C 1
ATOM 742 O O . TYR A 1 93 ? -9.825 4.533 7.323 1.00 94.56 93 TYR A O 1
ATOM 750 N N . LEU A 1 94 ? -9.705 5.775 9.192 1.00 94.94 94 LEU A N 1
ATOM 751 C CA . LEU A 1 94 ? -10.069 4.676 10.086 1.00 94.94 94 LEU A CA 1
ATOM 752 C C . LEU A 1 94 ? -11.404 4.041 9.681 1.00 94.94 94 LEU A C 1
ATOM 754 O O . LEU A 1 94 ? -11.494 2.820 9.591 1.00 94.94 94 LEU A O 1
ATOM 758 N N . TRP A 1 95 ? -12.427 4.856 9.411 1.00 96.94 95 TRP A N 1
ATOM 759 C CA . TRP A 1 95 ? -13.738 4.366 8.986 1.00 96.94 95 TRP A CA 1
ATOM 760 C C . TRP A 1 95 ? -13.680 3.635 7.640 1.00 96.94 95 TRP A C 1
ATOM 762 O O . TRP A 1 95 ? -14.195 2.524 7.517 1.00 96.94 95 TRP A O 1
ATOM 772 N N . ALA A 1 96 ? -13.011 4.222 6.646 1.00 95.88 96 ALA A N 1
ATOM 773 C CA . ALA A 1 96 ? -12.877 3.634 5.319 1.00 95.88 96 ALA A CA 1
ATOM 774 C C . ALA A 1 96 ? -12.143 2.283 5.352 1.00 95.88 96 ALA A C 1
ATOM 776 O O . ALA A 1 96 ? -12.579 1.343 4.680 1.00 95.88 96 ALA A O 1
ATOM 777 N N . CYS A 1 97 ? -11.075 2.175 6.149 1.00 94.25 97 CYS A N 1
ATOM 778 C CA . CYS A 1 97 ? -10.351 0.925 6.367 1.00 94.25 97 CYS A CA 1
ATOM 779 C C . CYS A 1 97 ? -11.223 -0.096 7.107 1.00 94.25 97 CYS A C 1
ATOM 781 O O . CYS A 1 97 ? -11.351 -1.233 6.658 1.00 94.25 97 CYS A O 1
ATOM 783 N N . TRP A 1 98 ? -11.880 0.316 8.195 1.00 95.88 98 TRP A N 1
ATOM 784 C CA . TRP A 1 98 ? -12.728 -0.553 9.012 1.00 95.88 98 TRP A CA 1
ATOM 785 C C . TRP A 1 98 ? -13.826 -1.244 8.197 1.00 95.88 98 TRP A C 1
ATOM 787 O O . TRP A 1 98 ? -13.985 -2.459 8.286 1.00 95.88 98 TRP A O 1
ATOM 797 N N . GLN A 1 99 ? -14.540 -0.494 7.351 1.00 96.88 99 GLN A N 1
ATOM 798 C CA . GLN A 1 99 ? -15.630 -1.031 6.527 1.00 96.88 99 GLN A CA 1
ATOM 799 C C . GLN A 1 99 ? -15.186 -2.082 5.499 1.00 96.88 99 GLN A C 1
ATOM 801 O O . GLN A 1 99 ? -16.021 -2.842 5.016 1.00 96.88 99 GLN A O 1
ATOM 806 N N . ARG A 1 100 ? -13.898 -2.113 5.140 1.00 95.62 100 ARG A N 1
ATOM 807 C CA . ARG A 1 100 ? -13.342 -3.033 4.136 1.00 95.62 100 ARG A CA 1
ATOM 808 C C . ARG A 1 100 ? -12.686 -4.268 4.752 1.00 95.62 100 ARG A C 1
ATOM 810 O O . ARG A 1 100 ? -12.381 -5.206 4.023 1.00 95.62 100 ARG A O 1
ATOM 817 N N . LEU A 1 101 ? -12.483 -4.288 6.070 1.00 95.88 101 LEU A N 1
ATOM 818 C CA . LEU A 1 101 ? -11.935 -5.452 6.759 1.00 95.88 101 LEU A CA 1
ATOM 819 C C . LEU A 1 101 ? -12.982 -6.573 6.873 1.00 95.88 101 LEU A C 1
ATOM 821 O O . LEU A 1 101 ? -14.135 -6.292 7.216 1.00 95.88 101 LEU A O 1
ATOM 825 N N . PRO A 1 102 ? -12.594 -7.847 6.682 1.00 97.00 102 PRO A N 1
ATOM 826 C CA . PRO A 1 102 ? -13.426 -8.993 7.034 1.00 97.00 102 PRO A CA 1
ATOM 827 C C . PRO A 1 102 ? -13.853 -8.969 8.509 1.00 97.00 102 PRO A C 1
ATOM 829 O O . PRO A 1 102 ? -13.126 -8.495 9.383 1.00 97.00 102 PRO A O 1
ATOM 832 N N . ALA A 1 103 ? -15.014 -9.554 8.818 1.00 95.69 103 ALA A N 1
ATOM 833 C CA . ALA A 1 103 ? -15.555 -9.579 10.183 1.00 95.69 103 ALA A CA 1
ATOM 834 C C . ALA A 1 103 ? -14.599 -10.225 11.212 1.00 95.69 103 ALA A C 1
ATOM 836 O O . ALA A 1 103 ? -14.556 -9.816 12.378 1.00 95.69 103 ALA A O 1
ATOM 837 N N . ALA A 1 104 ? -13.809 -11.213 10.779 1.00 96.19 104 ALA A N 1
ATOM 838 C CA . ALA A 1 104 ? -12.791 -11.857 11.605 1.00 96.19 104 ALA A CA 1
ATOM 839 C C . ALA A 1 104 ? -11.691 -10.867 12.034 1.00 96.19 104 ALA A C 1
ATOM 841 O O . ALA A 1 104 ? -11.342 -10.811 13.217 1.00 96.19 104 ALA A O 1
ATOM 842 N N . ASP A 1 105 ? -11.218 -10.037 11.103 1.00 96.94 105 ASP A N 1
ATOM 843 C CA . ASP A 1 105 ? -10.160 -9.052 11.342 1.00 96.94 105 ASP A CA 1
ATOM 844 C C . ASP A 1 105 ? -10.665 -7.870 12.167 1.00 96.94 105 ASP A C 1
ATOM 846 O O . ASP A 1 105 ? -9.994 -7.444 13.108 1.00 96.94 105 ASP A O 1
ATOM 850 N N . GLN A 1 106 ? -11.891 -7.404 11.903 1.00 96.56 106 GLN A N 1
ATOM 851 C CA . GLN A 1 106 ? -12.570 -6.424 12.756 1.00 96.56 106 GLN A CA 1
ATOM 852 C C . GLN A 1 106 ? -12.617 -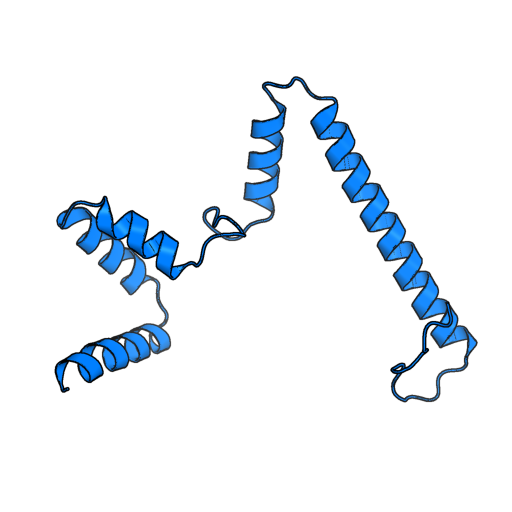6.907 14.215 1.00 96.56 106 GLN A C 1
ATOM 854 O O . GLN A 1 106 ? -12.226 -6.195 15.143 1.00 96.56 106 GLN A O 1
ATOM 859 N N . SER A 1 107 ? -13.030 -8.158 14.429 1.00 95.06 107 SER A N 1
ATOM 860 C CA . SER A 1 107 ? -13.104 -8.756 15.767 1.00 95.06 107 SER A CA 1
ATOM 861 C C . SER A 1 107 ? -11.728 -8.877 16.428 1.00 95.06 107 SER A C 1
ATOM 863 O O . SER A 1 107 ? -11.580 -8.588 17.618 1.00 95.06 107 SER A O 1
ATOM 865 N N . ALA A 1 108 ? -10.705 -9.288 15.673 1.00 93.88 108 ALA A N 1
ATOM 866 C CA . ALA A 1 108 ? -9.335 -9.372 16.172 1.00 93.88 108 ALA A CA 1
ATOM 867 C C . ALA A 1 108 ? -8.790 -7.995 16.580 1.00 93.88 108 ALA A C 1
ATOM 869 O O . ALA A 1 108 ? -8.198 -7.863 17.656 1.00 93.88 108 ALA A O 1
ATOM 870 N N . PHE A 1 109 ? -9.054 -6.965 15.774 1.00 92.88 109 PHE A N 1
ATOM 871 C CA . PHE A 1 109 ? -8.681 -5.589 16.078 1.00 92.88 109 PHE A CA 1
ATOM 872 C C . PHE A 1 109 ? -9.364 -5.083 17.353 1.00 92.88 109 PHE A C 1
ATOM 874 O O . PHE A 1 109 ? -8.695 -4.534 18.229 1.00 92.88 109 PHE A O 1
ATOM 881 N N . LEU A 1 110 ? -10.669 -5.330 17.519 1.00 94.06 110 LEU A N 1
ATOM 882 C CA . LEU A 1 110 ? -11.400 -4.932 18.729 1.00 94.06 110 LEU A CA 1
ATOM 883 C C . LEU A 1 110 ? -10.832 -5.584 19.986 1.00 94.06 110 LEU A C 1
ATOM 885 O O . LEU A 1 110 ? -10.553 -4.879 20.955 1.00 94.06 110 LEU A O 1
ATOM 889 N N . ARG A 1 111 ? -10.560 -6.895 19.951 1.00 93.88 111 ARG A N 1
ATOM 890 C CA . ARG A 1 111 ? -9.893 -7.584 21.068 1.00 93.88 111 ARG A CA 1
ATOM 891 C C . ARG A 1 111 ? -8.558 -6.929 21.417 1.00 93.88 111 ARG A C 1
ATOM 893 O O . ARG A 1 111 ? -8.245 -6.757 22.592 1.00 93.88 111 ARG A O 1
ATOM 900 N N . ARG A 1 112 ? -7.779 -6.533 20.408 1.00 89.38 112 ARG A N 1
ATOM 901 C CA . ARG A 1 112 ? -6.463 -5.911 20.590 1.00 89.38 112 ARG A CA 1
ATOM 902 C C . ARG A 1 112 ? -6.529 -4.542 21.266 1.00 89.38 112 ARG A C 1
ATOM 904 O O . ARG A 1 112 ? -5.670 -4.258 22.106 1.00 89.38 112 ARG A O 1
ATOM 911 N N . VAL A 1 113 ? -7.486 -3.695 20.879 1.00 89.88 113 VAL A N 1
ATOM 912 C CA . VAL A 1 113 ? -7.636 -2.337 21.434 1.00 89.88 113 VAL A CA 1
ATOM 913 C C . VAL A 1 113 ? -8.336 -2.349 22.791 1.00 89.88 113 VAL A C 1
ATOM 915 O O . VAL A 1 113 ? -7.914 -1.634 23.693 1.00 89.88 113 VAL A O 1
ATOM 918 N N . GLN A 1 114 ? -9.334 -3.216 22.978 1.00 90.56 114 GLN A N 1
ATOM 919 C CA . GLN A 1 114 ? -10.049 -3.365 24.249 1.00 90.56 114 GLN A CA 1
ATOM 920 C C . GLN A 1 114 ? -9.178 -4.049 25.309 1.00 90.56 114 GLN A C 1
ATOM 922 O O . GLN A 1 114 ? -9.152 -3.609 26.452 1.00 90.56 114 GLN A O 1
ATOM 927 N N . GLY A 1 115 ? -8.384 -5.056 24.926 1.00 73.38 115 GLY A N 1
ATOM 928 C CA . GLY A 1 115 ? -7.432 -5.713 25.828 1.00 73.38 115 GLY A CA 1
ATOM 929 C C . GLY A 1 115 ? -6.292 -4.803 26.303 1.00 73.38 115 GLY A C 1
ATOM 930 O O . GLY A 1 115 ? -5.707 -5.062 27.345 1.00 73.38 115 GLY A O 1
ATOM 931 N N . ARG A 1 116 ? -5.994 -3.714 25.579 1.00 58.88 116 ARG A N 1
ATOM 932 C CA . ARG A 1 116 ? -5.072 -2.653 26.028 1.00 58.88 116 ARG A CA 1
ATOM 933 C C . ARG A 1 116 ? -5.722 -1.618 26.946 1.00 58.88 116 ARG A C 1
ATOM 935 O O . ARG A 1 116 ? -4.995 -0.919 27.630 1.00 58.88 116 ARG A O 1
ATOM 942 N N . ALA A 1 117 ? -7.048 -1.492 26.934 1.00 55.66 117 ALA A N 1
ATOM 943 C CA . ALA A 1 117 ? -7.777 -0.565 27.801 1.00 55.66 117 ALA A CA 1
ATOM 944 C C . ALA A 1 117 ? -8.057 -1.150 29.199 1.00 55.66 117 ALA A C 1
ATOM 946 O O . ALA A 1 117 ? -8.459 -0.416 30.096 1.00 55.66 117 ALA A O 1
ATOM 947 N N . ALA A 1 118 ? -7.871 -2.462 29.369 1.00 49.78 118 ALA A N 1
ATOM 948 C CA . ALA A 1 118 ? -8.097 -3.190 30.616 1.00 49.78 118 ALA A CA 1
ATOM 949 C C . ALA A 1 118 ? -6.811 -3.461 31.430 1.00 49.78 118 ALA A C 1
ATOM 951 O O . ALA A 1 118 ? -6.883 -4.179 32.425 1.00 49.78 118 ALA A O 1
ATOM 952 N N . ALA A 1 119 ? -5.658 -2.931 31.001 1.00 43.69 119 ALA A N 1
ATOM 953 C CA . ALA A 1 119 ? -4.350 -3.094 31.641 1.00 43.69 119 ALA A CA 1
ATOM 954 C C . ALA A 1 119 ? -3.785 -1.748 32.107 1.00 43.69 119 ALA A C 1
ATOM 956 O O . ALA A 1 119 ? -4.042 -0.741 31.408 1.00 43.69 119 ALA A O 1
#

Organism: NCBI:txid2006130

Secondary structure (DSSP, 8-state):
--------------HHHHHHHHHHHHHHHHHHHHHHHHHHHHHHHS-HHHHHHHHHHHHHHH-SSS---TTS-HHHHHHHHHHHS-HHHHHHHHHHHHHHS-HHHHHHHHHHHHH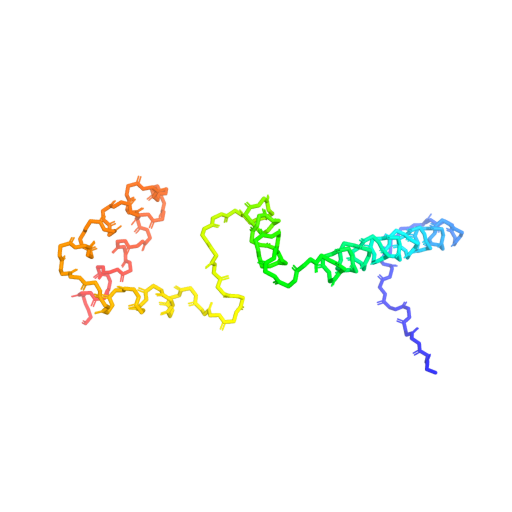HH--

Radius of gyration: 24.39 Å; chains: 1; bounding box: 49×60×56 Å

Foldseek 3Di:
DDDDPPDPDDDPDDPVVVVVVVVVVVVVVVVVVVVVVVVVVVLVPDDPVCSVVVVVVVVVVPDDDDDDDPPDDPVRVVVVCVVPDDPVVNVVVVVVVLVPDDPVVNVVVCCVVVVVVVD

Sequence (119 aa):
MQMQMESLGSAGGRPEAVFEVFWNRFDHNLERQSAASAVIEAVLDCDPVDRVLFLETILDQIRAGWPSSYNIDLIQEASYWADISTRQERKAYLWACWQRLPAADQSAFLRRVQGRAAA

pLDDT: mean 78.35, std 17.77, range [36.78, 97.56]